Protein AF-A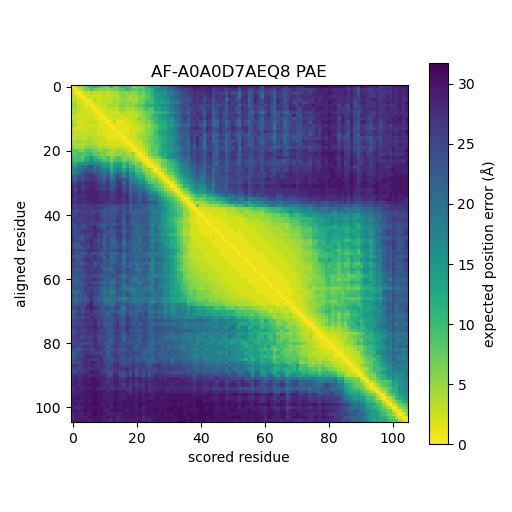0A0D7AEQ8-F1 (afdb_monomer)

Sequence (105 aa):
LNTVNAATGLSGFQIRFGRAPCVLPPTVLVLQPNEAVPAKQIVEDIISLENEAKDSLFTAKVSQAHYANVHRSADEPFAVGDKVLLSTLHRRREYKSKNDRRVAK

Mean predicted aligned error: 17.92 Å

Secondary structure (DSSP, 8-state):
--PBPTTT--BHHHHHHSS---SS---------S----HHHHHHHHHHHHHHHHHHHHHHHHHHHHHHHHTPPPPP-PPTT-------TTHHHHTT-TTS-----

Radius of gyration: 25.45 Å; Cα contacts (8 Å, |Δi|>4): 26; chains: 1; bounding box: 58×50×61 Å

pLDDT: mean 77.4, std 15.72, range [35.31, 95.56]

Solvent-accessible surface area (backbone atoms only — not comparable to full-atom values): 7080 Å² total; per-residue (Å²): 100,81,64,63,38,87,89,76,72,46,25,60,42,29,75,74,67,76,42,78,90,69,93,60,82,86,77,75,80,75,80,71,71,94,64,88,71,57,70,67,58,57,53,52,50,51,54,50,52,52,50,53,51,50,53,51,51,51,53,50,50,52,51,49,53,47,62,63,47,73,78,52,73,83,81,79,88,78,60,97,86,66,88,76,89,78,84,56,78,72,64,51,59,75,77,56,55,94,83,66,88,84,78,88,130

Organism: NCBI:txid1128425

Structure (mmCIF, N/CA/C/O backbone):
data_AF-A0A0D7AEQ8-F1
#
_entry.id   AF-A0A0D7AEQ8-F1
#
loop_
_atom_site.group_PDB
_atom_site.id
_atom_site.type_symbol
_atom_site.label_atom_id
_atom_site.label_alt_id
_atom_site.label_comp_id
_atom_site.label_asym_id
_atom_site.label_entity_id
_atom_site.label_seq_id
_atom_site.pdbx_PDB_ins_code
_atom_site.Cartn_x
_atom_site.Cartn_y
_atom_site.Cartn_z
_atom_site.occupancy
_atom_site.B_iso_or_equiv
_atom_site.auth_seq_id
_atom_site.auth_comp_id
_atom_site.auth_asym_id
_atom_site.auth_atom_id
_atom_site.pdbx_PDB_model_num
ATOM 1 N N . LEU A 1 1 ? -15.753 14.550 -9.580 1.00 61.50 1 LEU A N 1
ATOM 2 C CA . LEU A 1 1 ? -14.772 15.637 -9.829 1.00 61.50 1 LEU A CA 1
ATOM 3 C C . LEU A 1 1 ? -14.237 15.651 -11.272 1.00 61.50 1 LEU A C 1
ATOM 5 O O . LEU A 1 1 ? -13.261 16.342 -11.530 1.00 61.50 1 LEU A O 1
ATOM 9 N N . ASN A 1 2 ? -14.891 14.961 -12.219 1.00 60.06 2 ASN A N 1
ATOM 10 C CA . ASN A 1 2 ? -14.388 14.811 -13.595 1.00 60.06 2 ASN A CA 1
ATOM 11 C C . ASN A 1 2 ? -15.124 15.702 -14.610 1.00 60.06 2 ASN A C 1
ATOM 13 O O . ASN A 1 2 ? -14.842 15.647 -15.798 1.00 60.06 2 ASN A O 1
ATOM 17 N N . THR A 1 3 ? -16.076 16.514 -14.154 1.00 77.06 3 THR A N 1
ATOM 18 C CA . THR A 1 3 ? -16.794 17.478 -14.990 1.00 77.06 3 THR A CA 1
ATOM 19 C C . THR A 1 3 ? -15.939 18.730 -15.176 1.00 77.06 3 THR A C 1
ATOM 21 O O . THR A 1 3 ? -15.463 19.307 -14.193 1.00 77.06 3 THR A O 1
ATOM 24 N N . VAL A 1 4 ? -15.736 19.131 -16.430 1.00 81.75 4 VAL A N 1
ATOM 25 C CA . VAL A 1 4 ? -15.050 20.373 -16.813 1.00 81.75 4 VAL A CA 1
ATOM 26 C C . VAL A 1 4 ? -15.976 21.569 -16.624 1.00 81.75 4 VAL A C 1
ATOM 28 O O . VAL A 1 4 ? -17.152 21.516 -16.982 1.00 81.75 4 VAL A O 1
ATOM 31 N N . ASN A 1 5 ? -15.453 22.642 -16.036 1.00 83.38 5 ASN A N 1
ATOM 32 C CA . ASN A 1 5 ? -16.178 23.901 -15.918 1.00 83.38 5 ASN A CA 1
ATOM 33 C C . ASN A 1 5 ? -16.107 24.660 -17.253 1.00 83.38 5 ASN A C 1
ATOM 35 O O . ASN A 1 5 ? -15.021 24.854 -17.792 1.00 83.38 5 ASN A O 1
ATOM 39 N N . ALA A 1 6 ? -17.252 25.116 -17.765 1.00 82.94 6 ALA A N 1
ATOM 40 C CA . ALA A 1 6 ? -17.347 25.823 -19.041 1.00 82.94 6 ALA A CA 1
ATOM 41 C C . ALA A 1 6 ? -16.575 27.157 -19.076 1.00 82.94 6 ALA A C 1
ATOM 43 O O . ALA A 1 6 ? -16.094 27.547 -20.133 1.00 82.94 6 ALA A O 1
ATOM 44 N N . ALA A 1 7 ? -16.429 27.846 -17.940 1.00 81.31 7 ALA A N 1
ATOM 45 C CA . ALA A 1 7 ? -15.765 29.150 -17.884 1.00 81.31 7 ALA A CA 1
ATOM 46 C C . ALA A 1 7 ? -14.233 29.051 -17.819 1.00 81.31 7 ALA A C 1
ATOM 48 O O . ALA A 1 7 ? -13.536 29.936 -18.304 1.00 81.31 7 ALA A O 1
ATOM 49 N N . THR A 1 8 ? -13.701 27.992 -17.203 1.00 82.50 8 THR A N 1
ATOM 50 C CA . THR A 1 8 ? -12.252 27.829 -16.994 1.00 82.50 8 THR A CA 1
ATOM 51 C C . THR A 1 8 ? -11.638 26.731 -17.855 1.00 82.50 8 THR A C 1
ATOM 53 O O . THR A 1 8 ? -10.419 26.642 -17.936 1.00 82.50 8 THR A O 1
ATOM 56 N N . GLY A 1 9 ? -12.452 25.863 -18.462 1.00 84.94 9 GLY A N 1
ATOM 57 C CA . GLY A 1 9 ? -11.994 24.703 -19.232 1.00 84.94 9 GLY A CA 1
ATOM 58 C C . GLY A 1 9 ? -11.318 23.612 -18.392 1.00 84.94 9 GLY A C 1
ATOM 59 O O . GLY A 1 9 ? -10.870 22.609 -18.939 1.00 84.94 9 GLY A O 1
ATOM 60 N N . LEU A 1 10 ? -11.248 23.780 -17.067 1.00 82.06 10 LEU A N 1
ATOM 61 C CA . LEU A 1 10 ? -10.555 22.872 -16.155 1.00 82.06 10 LEU A CA 1
ATOM 62 C C . LEU A 1 10 ? -11.548 22.058 -15.325 1.00 82.06 10 LEU A C 1
ATOM 64 O O . LEU A 1 10 ? -12.609 22.542 -14.918 1.00 82.06 10 LEU A O 1
ATOM 68 N N . SER A 1 11 ? -11.190 20.807 -15.041 1.00 87.12 11 SER A N 1
ATOM 69 C CA . SER A 1 11 ? -11.926 19.976 -14.087 1.00 87.12 11 SER A CA 1
ATOM 70 C C . SER A 1 11 ? -11.544 20.326 -12.649 1.00 87.12 11 SER A C 1
ATOM 72 O O . SER A 1 11 ? -10.411 20.723 -12.361 1.00 87.12 11 SER A O 1
ATOM 74 N N . GLY A 1 12 ? -12.466 20.109 -11.707 1.00 85.00 12 GLY A N 1
ATOM 75 C CA . GLY A 1 12 ? -12.171 20.287 -10.279 1.00 85.00 12 GLY A CA 1
ATOM 76 C C . GLY A 1 12 ? -10.998 19.422 -9.795 1.00 85.00 12 GLY A C 1
ATOM 77 O O . GLY A 1 12 ? -10.294 19.801 -8.863 1.00 85.00 12 GLY A O 1
ATOM 78 N N . PHE A 1 13 ? -10.744 18.287 -10.452 1.00 84.31 13 PHE A N 1
ATOM 79 C CA . PHE A 1 13 ? -9.566 17.462 -10.198 1.00 84.31 13 PHE A CA 1
ATOM 80 C C . PHE A 1 13 ? -8.264 18.161 -10.624 1.00 84.31 13 PHE A C 1
ATOM 82 O O . PHE A 1 13 ? -7.322 18.219 -9.839 1.00 84.31 13 PHE A O 1
ATOM 89 N N . GLN A 1 14 ? -8.223 18.749 -11.824 1.00 87.44 14 GLN A N 1
ATOM 90 C CA . GLN A 1 14 ? -7.047 19.478 -12.319 1.00 87.44 14 GLN A CA 1
ATOM 91 C C . GLN A 1 14 ? -6.723 20.703 -11.466 1.00 87.44 14 GLN A C 1
ATOM 93 O O . GLN A 1 14 ? -5.561 20.933 -11.159 1.00 87.44 14 GLN A O 1
ATOM 98 N N . ILE A 1 15 ? -7.738 21.450 -11.026 1.00 85.81 15 ILE A N 1
ATOM 99 C CA . ILE A 1 15 ? -7.534 22.614 -10.149 1.00 85.81 15 ILE A CA 1
ATOM 100 C C . ILE A 1 15 ? -6.946 22.181 -8.800 1.00 85.81 15 ILE A C 1
ATOM 102 O O . ILE A 1 15 ? -6.084 22.857 -8.249 1.00 85.81 15 ILE A O 1
ATOM 106 N N . ARG A 1 16 ? -7.393 21.040 -8.266 1.00 82.44 16 ARG A N 1
ATOM 107 C CA . ARG A 1 16 ? -6.979 20.572 -6.940 1.00 82.44 16 ARG A CA 1
ATOM 108 C C . ARG A 1 16 ? -5.622 19.869 -6.929 1.00 82.44 16 ARG A C 1
ATOM 110 O O . ARG A 1 16 ? -4.921 19.941 -5.927 1.00 82.44 16 ARG A O 1
ATOM 117 N N . PHE A 1 17 ? -5.275 19.164 -8.003 1.00 83.88 17 PHE A N 1
ATOM 118 C CA . PHE A 1 17 ? -4.098 18.292 -8.045 1.00 83.88 17 PHE A CA 1
ATOM 119 C C . PHE A 1 17 ? -3.078 18.678 -9.123 1.00 83.88 17 PHE A C 1
ATOM 121 O O . PHE A 1 17 ? -2.068 17.993 -9.264 1.00 83.88 17 PHE A O 1
ATOM 128 N N . GLY A 1 18 ? -3.338 19.728 -9.908 1.00 85.19 18 GLY A N 1
ATOM 129 C CA . GLY A 1 18 ? -2.443 20.224 -10.960 1.00 85.19 18 GLY A CA 1
ATOM 130 C C . GLY A 1 18 ? -2.275 19.287 -12.163 1.00 85.19 18 GLY A C 1
ATOM 131 O O . GLY A 1 18 ? -1.484 19.571 -13.054 1.00 85.19 18 GLY A O 1
ATOM 132 N N . ARG A 1 19 ? -2.997 18.162 -12.206 1.00 80.94 19 ARG A N 1
ATOM 133 C CA . ARG A 1 19 ? -2.895 17.137 -13.255 1.00 80.94 19 ARG A CA 1
ATOM 134 C C . ARG A 1 19 ? -4.252 16.524 -13.566 1.00 80.94 19 ARG A C 1
ATOM 136 O O . ARG A 1 19 ? -5.151 16.563 -12.731 1.00 80.94 19 ARG A O 1
ATOM 143 N N . ALA A 1 20 ? -4.409 15.962 -14.761 1.00 79.12 20 ALA A N 1
ATOM 144 C CA . ALA A 1 20 ? -5.617 15.229 -15.134 1.00 79.12 20 ALA A CA 1
ATOM 145 C C . ALA A 1 20 ? -5.679 13.861 -14.419 1.00 79.12 20 ALA A C 1
ATOM 147 O O . ALA A 1 20 ? -4.632 13.283 -14.113 1.00 79.12 20 ALA A O 1
ATOM 148 N N . PRO A 1 21 ? -6.880 13.331 -14.131 1.00 74.50 21 PRO A N 1
ATOM 149 C CA . PRO A 1 21 ? -7.014 12.008 -13.536 1.00 74.50 21 PRO A CA 1
ATOM 150 C C . PRO A 1 21 ? -6.659 10.931 -14.572 1.00 74.50 21 PRO A C 1
ATOM 152 O O . PRO A 1 21 ? -7.422 10.687 -15.503 1.00 74.50 21 PRO A O 1
ATOM 155 N N . CYS A 1 22 ? -5.511 10.271 -14.409 1.00 68.56 22 CYS A N 1
ATOM 156 C CA . CYS A 1 22 ? -5.153 9.091 -15.197 1.00 68.56 22 CYS A CA 1
ATOM 157 C C . CYS A 1 22 ? -5.734 7.842 -14.524 1.00 68.56 22 CYS A C 1
ATOM 159 O O . CYS A 1 22 ? -5.294 7.461 -13.443 1.00 68.56 22 CYS A O 1
ATOM 161 N N . VAL A 1 23 ? -6.739 7.224 -15.151 1.00 65.44 23 VAL A N 1
ATOM 162 C CA . VAL A 1 23 ? -7.333 5.953 -14.687 1.00 65.44 23 VAL A CA 1
ATOM 163 C C . VAL A 1 23 ? -6.409 4.768 -14.990 1.00 65.44 23 VAL A C 1
ATOM 165 O O . VAL A 1 23 ? -6.423 3.774 -14.273 1.00 65.44 23 VAL A O 1
ATOM 168 N N . LEU A 1 24 ? -5.577 4.895 -16.023 1.00 62.56 24 LEU A N 1
ATOM 169 C CA . LEU A 1 24 ? -4.578 3.908 -16.408 1.00 62.56 24 LEU A CA 1
ATOM 170 C C . LEU A 1 24 ? -3.184 4.547 -16.321 1.00 62.56 24 LEU A C 1
ATOM 172 O O . LEU A 1 24 ? -3.038 5.712 -16.708 1.00 62.56 24 LEU A O 1
ATOM 176 N N . PRO A 1 25 ? -2.166 3.831 -15.812 1.00 64.25 25 PRO A N 1
ATOM 177 C CA . PRO A 1 25 ? -0.788 4.293 -15.912 1.00 64.25 25 PRO A CA 1
ATOM 178 C C . PRO A 1 25 ? -0.422 4.462 -17.398 1.00 64.25 25 PRO A C 1
ATOM 180 O O . PRO A 1 25 ? -0.873 3.659 -18.219 1.00 64.25 25 PRO A O 1
ATOM 183 N N . PRO A 1 26 ? 0.347 5.501 -17.775 1.00 60.34 26 PRO A N 1
ATOM 184 C CA . PRO A 1 26 ? 0.748 5.696 -19.161 1.00 60.34 26 PRO A CA 1
ATOM 185 C C . PRO A 1 26 ? 1.583 4.497 -19.615 1.00 60.34 26 PRO A C 1
ATOM 187 O O . PRO A 1 26 ? 2.736 4.343 -19.223 1.00 60.34 26 PRO A O 1
ATOM 190 N N . THR A 1 27 ? 0.999 3.641 -20.450 1.00 54.72 27 THR A N 1
ATOM 191 C CA . THR A 1 27 ? 1.749 2.662 -21.232 1.00 54.72 27 THR A CA 1
ATOM 192 C C . THR A 1 27 ? 2.531 3.440 -22.273 1.00 54.72 27 THR A C 1
ATOM 194 O O . THR A 1 27 ? 1.993 3.820 -23.314 1.00 54.72 27 THR A O 1
ATOM 197 N N . VAL A 1 28 ? 3.788 3.743 -21.964 1.00 61.59 28 VAL A N 1
ATOM 198 C CA . VAL A 1 28 ? 4.729 4.247 -22.960 1.00 61.59 28 VAL A CA 1
ATOM 199 C C . VAL A 1 28 ? 4.826 3.163 -24.030 1.00 61.59 28 VAL A C 1
ATOM 201 O O . VAL A 1 28 ? 5.266 2.050 -23.746 1.00 61.59 28 VAL A O 1
ATOM 204 N N . LEU A 1 29 ? 4.365 3.456 -25.248 1.00 57.69 29 LEU A N 1
ATOM 205 C CA . LEU A 1 29 ? 4.688 2.632 -26.406 1.00 57.69 29 LEU A CA 1
ATOM 206 C C . LEU A 1 29 ? 6.189 2.799 -26.631 1.00 57.69 29 LEU A C 1
ATOM 208 O O . LEU A 1 29 ? 6.629 3.758 -27.263 1.00 57.69 29 LEU A O 1
ATOM 212 N N . VAL A 1 30 ? 6.977 1.903 -26.041 1.00 59.22 30 VAL A N 1
ATOM 213 C CA . VAL A 1 30 ? 8.397 1.789 -26.348 1.00 59.22 30 VAL A CA 1
ATOM 214 C C . VAL A 1 30 ? 8.465 1.353 -27.807 1.00 59.22 30 VAL A C 1
ATOM 216 O O . VAL A 1 30 ? 8.246 0.186 -28.128 1.00 59.22 30 VAL A O 1
ATOM 219 N N . LEU A 1 31 ? 8.715 2.304 -28.707 1.00 58.03 31 LEU A N 1
ATOM 220 C CA . LEU A 1 31 ? 9.240 2.001 -30.031 1.00 58.03 31 LEU A CA 1
ATOM 221 C C . LEU A 1 31 ? 10.616 1.380 -29.790 1.00 58.03 31 LEU A C 1
ATOM 223 O O . LEU A 1 31 ? 11.596 2.096 -29.599 1.00 58.03 31 LEU A O 1
ATOM 227 N N . GLN A 1 32 ? 10.666 0.053 -29.680 1.00 60.34 32 GLN A N 1
ATOM 228 C CA . GLN A 1 32 ? 11.930 -0.647 -29.516 1.00 60.34 32 GLN A CA 1
ATOM 229 C C . GLN A 1 32 ? 12.766 -0.419 -30.783 1.00 60.34 32 GLN A C 1
ATOM 231 O O . GLN A 1 32 ? 12.273 -0.690 -31.883 1.00 60.34 32 GLN A O 1
ATOM 236 N N . PRO A 1 33 ? 14.013 0.071 -30.678 1.00 55.09 33 PRO A N 1
ATOM 237 C CA . PRO A 1 33 ? 14.965 -0.139 -31.754 1.00 55.09 33 PRO A CA 1
ATOM 238 C C . PRO A 1 33 ? 15.144 -1.656 -31.926 1.00 55.09 33 PRO A C 1
ATOM 240 O O . PRO A 1 33 ? 15.178 -2.391 -30.941 1.00 55.09 33 PRO A O 1
ATOM 243 N N . ASN A 1 34 ? 15.223 -2.124 -33.175 1.00 56.09 34 ASN A N 1
ATOM 244 C CA . ASN A 1 34 ? 15.481 -3.522 -33.548 1.00 56.09 34 ASN A CA 1
ATOM 245 C C . ASN A 1 34 ? 16.919 -3.949 -33.180 1.00 56.09 34 ASN A C 1
ATOM 247 O O . ASN A 1 34 ? 17.689 -4.388 -34.032 1.00 56.09 34 ASN A O 1
ATOM 251 N N . GLU A 1 35 ? 17.307 -3.809 -31.920 1.00 62.78 35 GLU A N 1
ATOM 252 C CA . GLU A 1 35 ? 18.503 -4.441 -31.385 1.00 62.78 35 GLU A CA 1
ATOM 253 C C . GLU A 1 35 ? 18.063 -5.752 -30.743 1.00 62.78 35 GLU A C 1
ATOM 255 O O . GLU A 1 35 ? 17.192 -5.779 -29.875 1.00 62.78 35 GLU A O 1
ATOM 260 N N . ALA A 1 36 ? 18.609 -6.867 -31.229 1.00 64.19 36 ALA A N 1
ATOM 261 C CA . ALA A 1 36 ? 18.331 -8.186 -30.684 1.00 64.19 36 ALA A CA 1
ATOM 262 C C . ALA A 1 36 ? 18.915 -8.274 -29.266 1.00 64.19 36 ALA A C 1
ATOM 264 O O . ALA A 1 36 ? 20.053 -8.703 -29.075 1.00 64.19 36 ALA A O 1
ATOM 265 N N . VAL A 1 37 ? 18.142 -7.833 -28.273 1.00 66.00 37 VAL A N 1
ATOM 266 C CA . VAL A 1 37 ? 18.508 -7.956 -26.864 1.00 66.00 37 VAL A CA 1
ATOM 267 C C . VAL A 1 37 ? 18.565 -9.451 -26.532 1.00 66.00 37 VAL A C 1
ATOM 269 O O . VAL A 1 37 ? 17.604 -10.179 -26.807 1.00 66.00 37 VAL A O 1
ATOM 272 N N . PRO A 1 38 ? 19.678 -9.959 -25.976 1.00 80.50 38 PRO A N 1
ATOM 273 C CA . PRO A 1 38 ? 19.777 -11.361 -25.605 1.00 80.50 38 PRO A CA 1
ATOM 274 C C . PRO A 1 38 ? 18.684 -11.699 -24.586 1.00 80.50 38 PRO A C 1
ATOM 276 O O . PRO A 1 38 ? 18.540 -11.025 -23.569 1.00 80.50 38 PRO A O 1
ATOM 279 N N . ALA A 1 39 ? 17.942 -12.783 -24.830 1.00 80.88 39 ALA A N 1
ATOM 280 C CA . ALA A 1 39 ? 16.784 -13.187 -24.023 1.00 80.88 39 ALA A CA 1
ATOM 281 C C . ALA A 1 39 ? 17.074 -13.271 -22.512 1.00 80.88 39 ALA A C 1
ATOM 283 O O . ALA A 1 39 ? 16.190 -13.049 -21.692 1.00 80.88 39 ALA A O 1
ATOM 284 N N . LYS A 1 40 ? 18.330 -13.547 -22.141 1.00 84.44 40 LYS A N 1
ATOM 285 C CA . LYS A 1 40 ? 18.797 -13.548 -20.754 1.00 84.44 40 LYS A CA 1
ATOM 286 C C . LYS A 1 40 ? 18.633 -12.183 -20.067 1.00 84.44 40 LYS A C 1
ATOM 288 O O . LYS A 1 40 ? 18.152 -12.153 -18.942 1.00 84.44 40 LYS A O 1
ATOM 293 N N . GLN A 1 41 ? 18.980 -11.086 -20.741 1.00 84.25 41 GLN A N 1
ATOM 294 C CA . GLN A 1 41 ? 18.857 -9.733 -20.184 1.00 84.25 41 GLN A CA 1
ATOM 295 C C . GLN A 1 41 ? 17.389 -9.365 -19.960 1.00 84.25 41 GLN A C 1
ATOM 297 O O . GLN A 1 41 ? 17.039 -8.869 -18.901 1.00 84.25 41 GLN A O 1
ATOM 302 N N . ILE A 1 42 ? 16.507 -9.734 -20.893 1.00 85.06 42 ILE A N 1
ATOM 303 C CA . ILE A 1 42 ? 15.061 -9.509 -20.750 1.00 85.06 42 ILE A CA 1
ATOM 304 C C . ILE A 1 42 ? 14.509 -10.236 -19.514 1.00 85.06 42 ILE A C 1
ATOM 306 O O . ILE A 1 42 ? 13.701 -9.682 -18.775 1.00 85.06 42 ILE A O 1
ATOM 310 N N . VAL A 1 43 ? 14.935 -11.480 -19.275 1.00 89.62 43 VAL A N 1
ATOM 311 C CA . VAL A 1 43 ? 14.501 -12.246 -18.095 1.00 89.62 43 VAL A CA 1
ATOM 312 C C . VAL A 1 43 ? 15.031 -11.622 -16.802 1.00 89.62 43 VAL A C 1
ATOM 314 O O . VAL A 1 43 ? 14.282 -11.519 -15.833 1.00 89.62 43 VAL A O 1
ATOM 317 N N . GLU A 1 44 ? 16.290 -11.183 -16.785 1.00 92.25 44 GLU A N 1
ATOM 318 C CA . GLU A 1 44 ? 16.885 -10.485 -15.638 1.00 92.25 44 GLU A CA 1
ATOM 319 C C . GLU A 1 44 ? 16.152 -9.166 -15.338 1.00 92.25 44 GLU A C 1
ATOM 321 O O . GLU A 1 44 ? 15.815 -8.906 -14.181 1.00 92.25 44 GLU A O 1
ATOM 326 N N . ASP A 1 45 ? 15.805 -8.397 -16.371 1.00 91.69 45 ASP A N 1
ATOM 327 C CA . ASP A 1 45 ? 15.043 -7.152 -16.249 1.00 91.69 45 ASP A CA 1
ATOM 328 C C . ASP A 1 45 ? 13.632 -7.397 -15.706 1.00 91.69 45 ASP A C 1
ATOM 330 O O . ASP A 1 45 ? 13.178 -6.681 -14.816 1.00 91.69 45 ASP A O 1
ATOM 334 N N . ILE A 1 46 ? 12.941 -8.438 -16.186 1.00 91.62 46 ILE A N 1
ATOM 335 C CA . ILE A 1 46 ? 11.610 -8.808 -15.682 1.00 91.62 46 ILE A CA 1
ATOM 336 C C . ILE A 1 46 ? 11.675 -9.155 -14.193 1.00 91.62 46 ILE A C 1
ATOM 338 O O . ILE A 1 46 ? 10.843 -8.682 -13.421 1.00 91.62 46 ILE A O 1
ATOM 342 N N . ILE A 1 47 ? 12.662 -9.954 -13.781 1.00 93.38 47 ILE A N 1
ATOM 343 C CA . ILE A 1 47 ? 12.836 -10.335 -12.372 1.00 93.38 47 ILE A CA 1
ATOM 344 C C . ILE A 1 47 ? 13.145 -9.097 -11.520 1.00 93.38 47 ILE A C 1
ATOM 346 O O . ILE A 1 47 ? 12.591 -8.943 -10.431 1.00 93.38 47 ILE A O 1
ATOM 350 N N . SER A 1 48 ? 14.001 -8.202 -12.019 1.00 92.31 48 SER A N 1
ATOM 351 C CA . SER A 1 48 ? 14.331 -6.940 -11.352 1.00 92.31 48 SER A CA 1
ATOM 352 C C . SER A 1 48 ? 13.087 -6.065 -11.150 1.00 92.31 48 SER A C 1
ATOM 354 O O . SER A 1 48 ? 12.786 -5.664 -10.024 1.00 92.31 48 SER A O 1
ATOM 356 N N . LEU A 1 49 ? 12.300 -5.864 -12.212 1.00 91.38 49 LEU A N 1
ATOM 357 C CA . LEU A 1 49 ? 11.052 -5.097 -12.178 1.00 91.38 49 LEU A CA 1
ATOM 358 C C . LEU A 1 49 ? 10.005 -5.727 -11.254 1.00 91.38 49 LEU A C 1
ATOM 360 O O . LEU A 1 49 ? 9.286 -5.016 -10.552 1.00 91.38 49 LEU A O 1
ATOM 364 N N . GLU A 1 50 ? 9.906 -7.058 -11.225 1.00 92.88 50 GLU A N 1
ATOM 365 C CA . GLU A 1 50 ? 8.993 -7.758 -10.321 1.00 92.88 50 GLU A CA 1
ATOM 366 C C . GLU A 1 50 ? 9.369 -7.518 -8.852 1.00 92.88 50 GLU A C 1
ATOM 368 O O . GLU A 1 50 ? 8.492 -7.281 -8.016 1.00 92.88 50 GLU A O 1
ATOM 373 N N . ASN A 1 51 ? 10.664 -7.547 -8.533 1.00 91.81 51 ASN A N 1
ATOM 374 C CA . ASN A 1 51 ? 11.151 -7.279 -7.181 1.00 91.81 51 ASN A CA 1
ATOM 375 C C . ASN A 1 51 ? 10.901 -5.820 -6.774 1.00 91.81 51 ASN A C 1
ATOM 377 O O . ASN A 1 51 ? 10.339 -5.576 -5.707 1.00 91.81 51 ASN A O 1
ATOM 381 N N . GLU A 1 52 ? 11.194 -4.860 -7.653 1.00 92.06 52 GLU A N 1
ATOM 382 C CA . GLU A 1 52 ? 10.915 -3.440 -7.403 1.00 92.06 52 GLU A CA 1
ATOM 383 C C . GLU A 1 52 ? 9.412 -3.175 -7.193 1.00 92.06 52 GLU A C 1
ATOM 385 O O . GLU A 1 52 ? 9.008 -2.424 -6.294 1.00 92.06 52 GLU A O 1
ATOM 390 N N . ALA A 1 53 ? 8.555 -3.838 -7.976 1.00 91.25 53 ALA A N 1
ATOM 391 C CA . ALA A 1 53 ? 7.108 -3.749 -7.820 1.00 91.25 53 ALA A CA 1
ATOM 392 C C . ALA A 1 53 ? 6.638 -4.316 -6.469 1.00 91.25 53 ALA A C 1
ATOM 394 O O . ALA A 1 53 ? 5.769 -3.721 -5.820 1.00 91.25 53 ALA A O 1
ATOM 395 N N . LYS A 1 54 ? 7.215 -5.439 -6.017 1.00 91.69 54 LYS A N 1
ATOM 396 C CA . LYS A 1 54 ? 6.921 -6.033 -4.701 1.00 91.69 54 LYS A CA 1
ATOM 397 C C . LYS A 1 54 ? 7.317 -5.097 -3.561 1.00 91.69 54 LYS A C 1
ATOM 399 O O . LYS A 1 54 ? 6.500 -4.879 -2.663 1.00 91.69 54 LYS A O 1
ATOM 404 N N . ASP A 1 55 ? 8.501 -4.497 -3.627 1.00 95.56 55 ASP A N 1
ATOM 4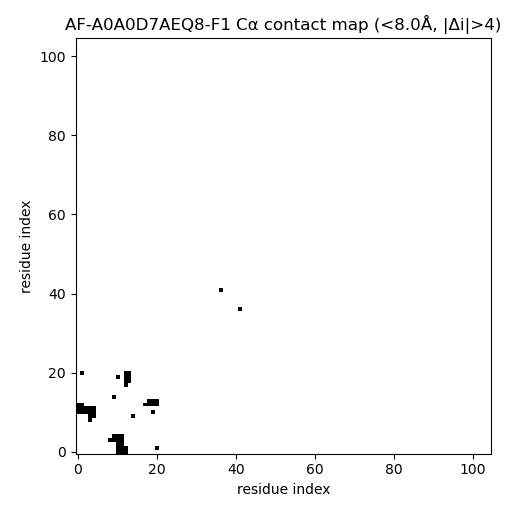05 C CA . ASP A 1 55 ? 9.002 -3.573 -2.603 1.00 95.56 55 ASP A CA 1
ATOM 406 C C . ASP A 1 55 ? 8.169 -2.287 -2.536 1.00 95.56 55 ASP A C 1
ATOM 408 O O . ASP A 1 55 ? 7.776 -1.821 -1.457 1.00 95.56 55 ASP A O 1
ATOM 412 N N . SER A 1 56 ? 7.803 -1.750 -3.701 1.00 92.50 56 SER A N 1
ATOM 413 C CA . SER A 1 56 ? 6.914 -0.592 -3.810 1.00 92.50 56 SER A CA 1
ATOM 414 C C . SER A 1 56 ? 5.534 -0.884 -3.216 1.00 92.50 56 SER A C 1
ATOM 416 O O . SER A 1 56 ? 4.985 -0.079 -2.458 1.00 92.50 56 SER A O 1
ATOM 418 N N . LEU A 1 57 ? 4.976 -2.064 -3.502 1.00 94.19 57 LEU A N 1
ATOM 419 C CA . LEU A 1 57 ? 3.690 -2.499 -2.961 1.00 94.19 57 LEU A CA 1
ATOM 420 C C . LEU A 1 57 ? 3.750 -2.717 -1.445 1.00 94.19 57 LEU A C 1
ATOM 422 O O . LEU A 1 57 ? 2.800 -2.371 -0.737 1.00 94.19 57 LEU A O 1
ATOM 426 N N . PHE A 1 58 ? 4.855 -3.256 -0.931 1.00 94.94 58 PHE A N 1
ATOM 427 C CA . PHE A 1 58 ? 5.069 -3.398 0.506 1.00 94.94 58 PHE A CA 1
ATOM 428 C C . PHE A 1 58 ? 5.098 -2.031 1.198 1.00 94.94 58 PHE A C 1
ATOM 430 O O . PHE A 1 58 ? 4.349 -1.797 2.150 1.00 94.94 58 PHE A O 1
ATOM 437 N N . THR A 1 59 ? 5.863 -1.087 0.652 1.00 91.44 59 THR A N 1
ATOM 438 C CA . THR A 1 59 ? 5.947 0.294 1.153 1.00 91.44 59 THR A CA 1
ATOM 439 C C . THR A 1 59 ? 4.581 0.988 1.130 1.00 91.44 59 THR A C 1
ATOM 441 O O . THR A 1 59 ? 4.173 1.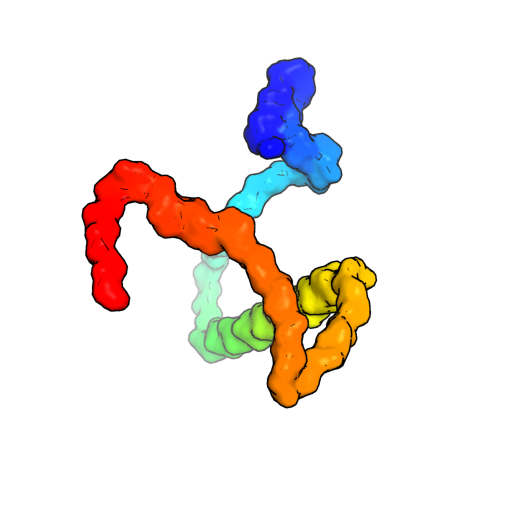640 2.099 1.00 91.44 59 THR A O 1
ATOM 444 N N . ALA A 1 60 ? 3.814 0.797 0.054 1.00 94.06 60 ALA A N 1
ATOM 445 C CA . ALA A 1 60 ? 2.455 1.312 -0.059 1.00 94.06 60 ALA A CA 1
ATOM 446 C C . ALA A 1 60 ? 1.526 0.728 1.020 1.00 94.06 60 ALA A C 1
ATOM 448 O O . ALA A 1 60 ? 0.779 1.474 1.648 1.00 94.06 60 ALA A O 1
ATOM 449 N N . LYS A 1 61 ? 1.598 -0.577 1.304 1.00 92.62 61 LYS A N 1
ATOM 450 C CA . LYS A 1 61 ? 0.808 -1.198 2.383 1.00 92.62 61 LYS A CA 1
ATOM 451 C C . LYS A 1 61 ? 1.173 -0.650 3.758 1.00 92.62 61 LYS A C 1
ATOM 453 O O . LYS A 1 61 ? 0.274 -0.363 4.545 1.00 92.62 61 LYS A O 1
ATOM 458 N N . VAL A 1 62 ? 2.465 -0.479 4.039 1.00 95.25 62 VAL A N 1
ATOM 459 C CA . VAL A 1 62 ? 2.938 0.079 5.317 1.00 95.25 62 VAL A CA 1
ATOM 460 C C . VAL A 1 62 ? 2.430 1.507 5.498 1.00 95.25 62 VAL A C 1
ATOM 462 O O . VAL A 1 62 ? 1.852 1.825 6.534 1.00 95.25 62 VAL A O 1
ATOM 465 N N . SER A 1 63 ? 2.576 2.355 4.477 1.00 93.12 63 SER A N 1
ATOM 466 C CA . SER A 1 63 ? 2.078 3.734 4.532 1.00 93.12 63 SER A CA 1
ATOM 467 C C . SER A 1 63 ? 0.553 3.797 4.664 1.00 93.12 63 SER A C 1
ATOM 469 O O . SER A 1 63 ? 0.048 4.542 5.502 1.00 93.12 63 SER A O 1
ATOM 471 N N . GLN A 1 64 ? -0.191 2.981 3.911 1.00 93.12 64 GLN A N 1
ATOM 472 C CA . GLN A 1 64 ? -1.648 2.886 4.038 1.00 93.12 64 GLN A CA 1
ATOM 473 C C . GLN A 1 64 ? -2.065 2.467 5.449 1.00 93.12 64 GLN A C 1
ATOM 475 O O . GLN A 1 64 ? -2.928 3.115 6.035 1.00 93.12 64 GLN A O 1
ATOM 480 N N . ALA A 1 65 ? -1.435 1.431 6.010 1.00 92.12 65 ALA A N 1
ATOM 481 C CA . ALA A 1 65 ? -1.707 0.975 7.369 1.00 92.12 65 ALA A CA 1
ATOM 482 C C . ALA A 1 65 ? -1.390 2.065 8.398 1.00 92.12 65 ALA A C 1
ATOM 484 O O . ALA A 1 65 ? -2.201 2.320 9.285 1.00 92.12 65 ALA A O 1
ATOM 485 N N . HIS A 1 66 ? -0.253 2.751 8.250 1.00 92.38 66 HIS A N 1
ATOM 486 C CA . HIS A 1 66 ? 0.114 3.874 9.103 1.00 92.38 66 HIS A CA 1
ATOM 487 C C . HIS A 1 66 ? -0.971 4.954 9.067 1.00 92.38 66 HIS A C 1
ATOM 489 O O . HIS A 1 66 ? -1.593 5.221 10.089 1.00 92.38 66 HIS A O 1
ATOM 495 N N . TYR A 1 67 ? -1.277 5.524 7.898 1.00 91.06 67 TYR A N 1
ATOM 496 C CA . TYR A 1 67 ? -2.245 6.623 7.791 1.00 91.06 67 TYR A CA 1
ATOM 497 C C . TYR A 1 67 ? -3.680 6.225 8.153 1.00 91.06 67 TYR A C 1
ATOM 499 O O . TYR A 1 67 ? -4.402 7.046 8.722 1.00 91.06 67 TYR A O 1
ATOM 507 N N . ALA A 1 68 ? -4.087 4.982 7.880 1.00 89.31 68 ALA A N 1
ATOM 508 C CA . ALA A 1 68 ? -5.370 4.452 8.337 1.00 89.31 68 ALA A CA 1
ATOM 509 C C . ALA A 1 68 ? -5.439 4.389 9.871 1.00 89.31 68 ALA A C 1
ATOM 511 O O . ALA A 1 68 ? -6.474 4.702 10.456 1.00 89.31 68 ALA A O 1
ATOM 512 N N . ASN A 1 69 ? -4.326 4.039 10.520 1.00 89.25 69 ASN A N 1
ATOM 513 C CA . ASN A 1 69 ? -4.246 3.917 11.971 1.00 89.25 69 ASN A CA 1
ATOM 514 C C . ASN A 1 69 ? -3.966 5.243 12.695 1.00 89.25 69 ASN A C 1
ATOM 516 O O . ASN A 1 69 ? -4.300 5.338 13.870 1.00 89.25 69 ASN A O 1
ATOM 520 N N . VAL A 1 70 ? -3.428 6.278 12.031 1.00 89.81 70 VAL A N 1
ATOM 521 C CA . VAL A 1 70 ? -3.130 7.591 12.657 1.00 89.81 70 VAL A CA 1
ATOM 522 C C . VAL A 1 70 ? -4.348 8.185 13.373 1.00 89.81 70 VAL A C 1
ATOM 524 O O . VAL A 1 70 ? -4.202 8.801 14.422 1.00 89.81 70 VAL A O 1
ATOM 527 N N . HIS A 1 71 ? -5.549 8.001 12.819 1.00 84.88 71 HIS A N 1
ATOM 528 C CA . HIS A 1 71 ? -6.794 8.549 13.375 1.00 84.88 71 HIS A CA 1
ATOM 529 C C . HIS A 1 71 ? -7.657 7.481 14.059 1.00 84.88 71 HIS A C 1
ATOM 531 O O . HIS A 1 71 ? -8.803 7.752 14.422 1.00 84.88 71 HIS A O 1
ATOM 537 N N . ARG A 1 72 ? -7.144 6.254 14.196 1.00 84.44 72 ARG A N 1
ATOM 538 C CA . ARG A 1 72 ? -7.871 5.155 14.826 1.00 84.44 72 ARG A CA 1
ATOM 539 C C . ARG A 1 72 ? -7.830 5.349 16.341 1.00 84.44 72 ARG A C 1
ATOM 541 O O . ARG A 1 72 ? -6.765 5.546 16.918 1.00 84.44 72 ARG A O 1
ATOM 548 N N . SER A 1 73 ? -8.995 5.311 16.981 1.00 84.88 73 SER A N 1
ATOM 549 C CA . SER A 1 73 ? -9.092 5.293 18.444 1.00 84.88 73 SER A CA 1
ATOM 550 C C . SER A 1 73 ? -8.426 4.034 19.005 1.00 84.88 73 SER A C 1
ATOM 552 O O . SER A 1 73 ? -8.316 3.030 18.300 1.00 84.88 73 SER A O 1
ATOM 554 N N . ALA A 1 74 ? -7.983 4.084 20.263 1.00 84.38 74 ALA A N 1
ATOM 555 C CA . ALA A 1 74 ? -7.463 2.900 20.937 1.00 84.38 74 ALA A CA 1
ATOM 556 C C . ALA A 1 74 ? -8.491 1.759 20.877 1.00 84.38 74 ALA A C 1
ATOM 558 O O . ALA A 1 74 ? -9.693 1.993 21.021 1.00 84.38 74 ALA A O 1
ATOM 559 N N . ASP A 1 75 ? -8.008 0.541 20.634 1.00 82.44 75 ASP A N 1
ATOM 560 C CA . ASP A 1 75 ? -8.864 -0.637 20.676 1.00 82.44 75 ASP A CA 1
ATOM 561 C C . ASP A 1 75 ? -9.247 -0.924 22.125 1.00 82.44 75 ASP A C 1
ATOM 563 O O . ASP A 1 75 ? -8.380 -1.074 22.986 1.00 82.44 75 ASP A O 1
ATOM 567 N N . GLU A 1 76 ? -10.549 -1.012 22.382 1.00 85.06 76 GLU A N 1
ATOM 568 C CA . GLU A 1 76 ? -11.059 -1.450 23.675 1.00 85.06 76 GLU A CA 1
ATOM 569 C C . GLU A 1 76 ? -10.785 -2.960 23.819 1.00 85.06 76 GLU A C 1
ATOM 571 O O . GLU A 1 76 ? -11.165 -3.738 22.932 1.00 85.06 76 GLU A O 1
ATOM 576 N N . PRO A 1 77 ? -10.109 -3.413 24.887 1.00 87.81 77 PRO A N 1
ATOM 577 C CA . PRO A 1 77 ? -9.860 -4.831 25.087 1.00 87.81 77 PRO A CA 1
ATOM 578 C C . PRO A 1 77 ? -11.166 -5.534 25.479 1.00 87.81 77 PRO A C 1
ATOM 580 O O . PRO A 1 77 ? -11.695 -5.315 26.564 1.00 87.81 77 PRO A O 1
ATOM 583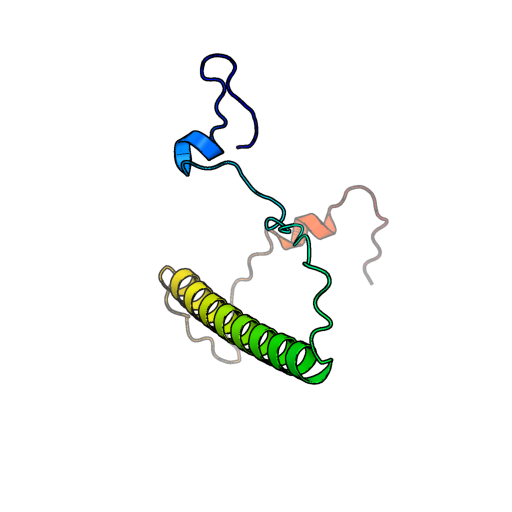 N N . PHE A 1 78 ? -11.675 -6.404 24.606 1.00 89.75 78 PHE A N 1
ATOM 584 C CA . PHE A 1 78 ? -12.834 -7.251 24.899 1.00 89.75 78 PHE A CA 1
ATOM 585 C C . PHE A 1 78 ? -12.385 -8.623 25.405 1.00 89.75 78 PHE A C 1
ATOM 587 O O . PHE A 1 78 ? -11.560 -9.289 24.772 1.00 89.75 78 PHE A O 1
ATOM 594 N N . ALA A 1 79 ? -12.955 -9.070 26.519 1.00 92.88 79 ALA A N 1
ATOM 595 C CA . ALA A 1 79 ? -12.761 -10.409 27.050 1.00 92.88 79 ALA A CA 1
ATOM 596 C C . ALA A 1 79 ? -13.823 -11.385 26.520 1.00 92.88 79 ALA A C 1
ATOM 598 O O . ALA A 1 79 ? -14.929 -11.017 26.108 1.00 92.88 79 ALA A O 1
ATOM 599 N N . VAL A 1 80 ? -13.496 -12.679 26.548 1.00 92.50 80 VAL A N 1
ATOM 600 C CA . VAL A 1 80 ? -14.461 -13.731 26.210 1.00 92.50 80 VAL A CA 1
ATOM 601 C C . VAL A 1 80 ? -15.593 -13.710 27.240 1.00 92.50 80 VAL A C 1
ATOM 603 O O . VAL A 1 80 ? -15.363 -13.943 28.422 1.00 92.50 80 VAL A O 1
ATOM 606 N N . GLY A 1 81 ? -16.817 -13.451 26.773 1.00 92.94 81 GLY A N 1
ATOM 607 C CA . GLY A 1 81 ? -18.013 -13.324 27.614 1.00 92.94 81 GLY A CA 1
ATOM 608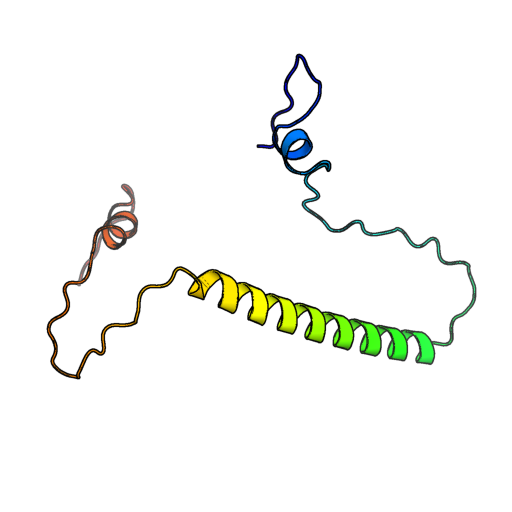 C C . GLY A 1 81 ? -18.574 -11.902 27.701 1.00 92.94 81 GLY A C 1
ATOM 609 O O . GLY A 1 81 ? -19.712 -11.736 28.149 1.00 92.94 81 GLY A O 1
ATOM 610 N N . ASP A 1 82 ? -17.840 -10.896 27.217 1.00 93.00 82 ASP A N 1
ATOM 6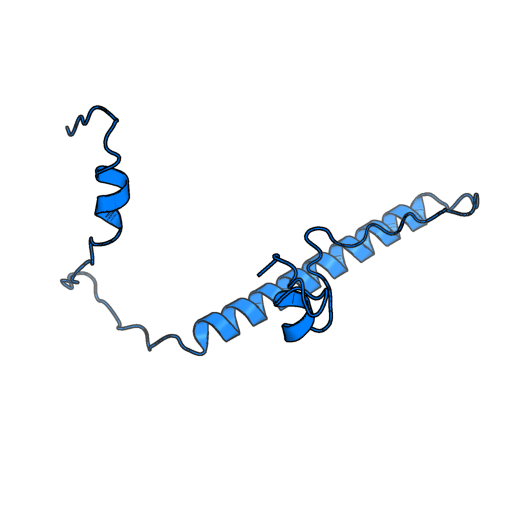11 C CA . ASP A 1 82 ? -18.310 -9.513 27.214 1.00 93.00 82 ASP A CA 1
ATOM 612 C C . ASP A 1 82 ? -19.495 -9.307 26.265 1.00 93.00 82 ASP A C 1
ATOM 614 O O . ASP A 1 82 ? -19.550 -9.814 25.139 1.00 93.00 82 ASP A O 1
ATOM 618 N N . LYS A 1 83 ? -20.468 -8.517 26.724 1.00 89.31 83 LYS A N 1
ATOM 619 C CA . LYS A 1 83 ? -21.631 -8.131 25.921 1.00 89.31 83 LYS A CA 1
ATOM 620 C C . LYS A 1 83 ? -21.324 -6.831 25.191 1.00 89.31 83 LYS A C 1
ATOM 622 O O . LYS A 1 83 ? -21.334 -5.763 25.793 1.00 89.31 83 LYS A O 1
ATOM 627 N N . VAL A 1 84 ? -21.116 -6.921 23.881 1.00 86.75 84 VAL A N 1
ATOM 628 C CA . VAL A 1 84 ? -20.888 -5.761 23.009 1.00 86.75 84 VAL A CA 1
ATOM 629 C C . VAL A 1 84 ? -22.130 -5.423 22.190 1.00 86.75 84 VAL A C 1
ATOM 631 O O . VAL A 1 84 ? -22.843 -6.305 21.704 1.00 86.75 84 VAL A O 1
ATOM 634 N N . LEU A 1 85 ? -22.403 -4.128 22.022 1.00 86.56 85 LEU A N 1
ATOM 635 C CA . LEU A 1 85 ? -23.531 -3.663 21.222 1.00 86.56 85 LEU A CA 1
ATOM 636 C C . LEU A 1 85 ? -23.126 -3.599 19.742 1.00 86.56 85 LEU A C 1
ATOM 638 O O . LEU A 1 85 ? -22.354 -2.737 19.330 1.00 86.56 85 LEU A O 1
ATOM 642 N N . LEU A 1 86 ? -23.660 -4.506 18.923 1.00 82.94 86 LEU A N 1
ATOM 643 C CA . LEU A 1 86 ? -23.387 -4.521 17.486 1.00 82.94 86 LEU A CA 1
ATOM 644 C C . LEU A 1 86 ? -24.327 -3.561 16.744 1.00 82.94 86 LEU A C 1
ATOM 646 O O . LEU A 1 86 ? -25.545 -3.763 16.710 1.00 82.94 86 LEU A O 1
ATOM 650 N N . SER A 1 87 ? -23.771 -2.553 16.068 1.00 81.88 87 SER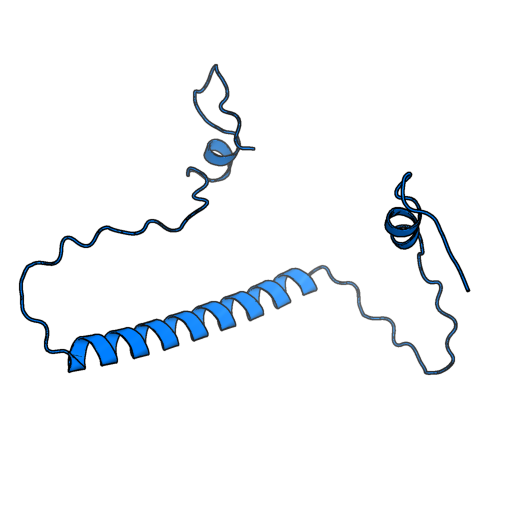 A N 1
ATOM 651 C CA . SER A 1 87 ? -24.556 -1.725 15.147 1.00 81.88 87 SER A CA 1
ATOM 652 C C . SER A 1 87 ? -25.027 -2.559 13.951 1.00 81.88 87 SER A C 1
ATOM 654 O O . SER A 1 87 ? -24.234 -3.085 13.173 1.00 81.88 87 SER A O 1
ATOM 656 N N . THR A 1 88 ? -26.345 -2.669 13.771 1.00 80.25 88 THR A N 1
ATOM 657 C CA . THR A 1 88 ? -26.963 -3.383 12.634 1.00 80.25 88 THR A CA 1
ATOM 658 C C . THR A 1 88 ? -27.390 -2.449 11.500 1.00 80.25 88 THR A C 1
ATOM 660 O O . THR A 1 88 ? -28.045 -2.884 10.547 1.00 80.25 88 THR A O 1
ATOM 663 N N . LEU A 1 89 ? -27.009 -1.169 11.576 1.00 75.38 89 LEU A N 1
ATOM 664 C CA . LEU A 1 89 ? -27.465 -0.112 10.672 1.00 75.38 89 LEU A CA 1
ATOM 665 C C . LEU A 1 89 ? -27.165 -0.434 9.199 1.00 75.38 89 LEU A C 1
ATOM 667 O O . LEU A 1 89 ? -28.033 -0.260 8.342 1.00 75.38 89 LEU A O 1
ATOM 671 N N . HIS A 1 90 ? -25.989 -0.995 8.909 1.00 67.69 90 HIS A N 1
ATOM 672 C CA . HIS A 1 90 ? -25.597 -1.381 7.549 1.00 67.69 90 HIS A CA 1
ATOM 673 C C . HIS A 1 90 ? -25.989 -2.818 7.164 1.00 67.69 90 HIS A C 1
ATOM 675 O O . HIS A 1 90 ? -26.177 -3.082 5.980 1.00 67.69 90 HIS A O 1
ATOM 681 N N . ARG A 1 91 ? -26.256 -3.717 8.127 1.00 63.66 91 ARG A N 1
ATOM 682 C CA . ARG A 1 91 ? -26.753 -5.084 7.838 1.00 63.66 91 ARG A CA 1
ATOM 683 C C . ARG A 1 91 ? -28.141 -5.085 7.190 1.00 63.66 91 ARG A C 1
ATOM 685 O O . ARG A 1 91 ? -28.473 -5.982 6.423 1.00 63.66 91 ARG A O 1
ATOM 692 N N . ARG A 1 92 ? -28.984 -4.086 7.483 1.00 55.28 92 ARG A N 1
ATOM 693 C CA . ARG A 1 92 ? -30.370 -4.041 6.978 1.00 55.28 92 ARG A CA 1
ATOM 694 C C . ARG A 1 92 ? -30.504 -3.616 5.512 1.00 55.28 92 ARG A C 1
ATOM 696 O O . ARG A 1 92 ? -31.569 -3.862 4.949 1.00 55.28 92 ARG A O 1
ATOM 703 N N . ARG A 1 93 ? -29.487 -2.996 4.891 1.00 53.38 93 ARG A N 1
ATOM 704 C CA . ARG A 1 93 ? -29.559 -2.616 3.464 1.00 53.38 93 ARG A CA 1
ATOM 705 C C . ARG A 1 93 ? -29.415 -3.818 2.530 1.00 53.38 93 ARG A C 1
ATOM 707 O O . ARG A 1 93 ? -30.124 -3.855 1.533 1.00 53.38 93 ARG A O 1
ATOM 714 N N . GLU A 1 94 ? -28.625 -4.827 2.894 1.00 51.72 94 GLU A N 1
ATOM 715 C CA . GLU A 1 94 ? -28.562 -6.090 2.139 1.00 51.72 94 GLU A CA 1
ATOM 716 C C . GLU A 1 94 ? -29.859 -6.901 2.271 1.00 51.72 94 GLU A C 1
ATOM 718 O O . GLU A 1 94 ? -30.356 -7.452 1.296 1.00 51.72 94 GLU A O 1
ATOM 723 N N . TYR A 1 95 ? -30.491 -6.888 3.451 1.00 50.59 95 TYR A N 1
ATOM 724 C CA . TYR A 1 95 ? -31.719 -7.656 3.714 1.00 50.59 95 TYR A CA 1
ATOM 725 C C . TYR A 1 95 ? -33.021 -6.998 3.199 1.00 50.59 95 TYR A C 1
ATOM 727 O O . TYR A 1 95 ? -34.115 -7.570 3.298 1.00 50.59 95 TYR A O 1
ATOM 735 N N . LYS A 1 96 ? -32.948 -5.751 2.718 1.00 49.88 96 LYS A N 1
ATOM 736 C CA . LYS A 1 96 ? -34.088 -4.970 2.201 1.00 49.88 96 LYS A CA 1
ATOM 737 C C . LYS A 1 96 ? -33.859 -4.487 0.762 1.00 49.88 96 LYS A C 1
ATOM 739 O O . LYS A 1 96 ? -34.393 -3.442 0.387 1.00 49.88 96 LYS A O 1
ATOM 744 N N . SER A 1 97 ? -33.124 -5.230 -0.070 1.00 51.75 97 SER A N 1
ATOM 745 C CA . SER A 1 97 ? -33.342 -5.093 -1.513 1.00 51.75 97 SER A CA 1
ATOM 746 C C . SER A 1 97 ? -34.792 -5.516 -1.793 1.00 51.75 97 SER A C 1
ATOM 748 O O . SER A 1 97 ? -35.291 -6.524 -1.294 1.00 51.75 97 SER A O 1
ATOM 750 N N . LYS A 1 98 ? -35.539 -4.653 -2.478 1.00 55.31 98 LYS A N 1
ATOM 751 C CA . LYS A 1 98 ? -37.011 -4.673 -2.519 1.00 55.31 98 LYS A CA 1
ATOM 752 C C . LYS A 1 98 ? -37.596 -5.853 -3.320 1.00 55.31 98 LYS A C 1
ATOM 754 O O . LYS A 1 98 ? -38.812 -5.929 -3.433 1.00 55.31 98 LYS A O 1
ATOM 759 N N . ASN A 1 99 ? -36.756 -6.738 -3.868 1.00 51.88 99 ASN A N 1
ATOM 760 C CA . ASN A 1 99 ? -37.123 -7.598 -4.991 1.00 51.88 99 ASN A CA 1
ATOM 761 C C . ASN A 1 99 ? -36.661 -9.057 -4.944 1.00 51.88 99 ASN A C 1
ATOM 763 O O . ASN A 1 99 ? -36.855 -9.730 -5.951 1.00 51.88 99 ASN A O 1
ATOM 767 N N . ASP A 1 100 ? -36.123 -9.582 -3.838 1.00 50.03 100 ASP A N 1
ATOM 768 C CA . ASP A 1 100 ? -35.848 -11.023 -3.795 1.00 50.03 100 ASP A CA 1
ATOM 769 C C . ASP A 1 100 ? -36.537 -11.736 -2.635 1.00 50.03 100 ASP A C 1
ATOM 771 O O . ASP A 1 100 ? -36.583 -11.269 -1.492 1.00 50.03 100 ASP A O 1
ATOM 775 N N . ARG A 1 101 ? -37.176 -12.845 -2.997 1.00 48.69 101 ARG A N 1
ATOM 776 C CA . ARG A 1 101 ? -38.113 -13.620 -2.191 1.00 48.69 101 ARG A CA 1
ATOM 777 C C . ARG A 1 101 ? -37.385 -14.164 -0.969 1.00 48.69 101 ARG A C 1
ATOM 779 O O . ARG A 1 101 ? -36.662 -15.151 -1.038 1.00 48.69 101 ARG A O 1
ATOM 786 N N . ARG A 1 102 ? -37.603 -13.508 0.168 1.00 53.69 102 ARG A N 1
ATOM 787 C CA . ARG A 1 102 ? -37.105 -13.941 1.474 1.00 53.69 102 ARG A CA 1
ATOM 788 C C . ARG A 1 102 ? -37.538 -15.376 1.766 1.00 53.69 102 ARG A C 1
ATOM 790 O O . ARG A 1 102 ? -38.733 -15.648 1.833 1.00 53.69 102 ARG A O 1
ATOM 797 N N . VAL A 1 103 ? -36.570 -16.230 2.075 1.00 41.03 103 VAL A N 1
ATOM 798 C CA . VAL A 1 103 ? -36.783 -17.426 2.892 1.00 41.03 103 VAL A CA 1
ATOM 799 C C . VAL A 1 103 ? -35.752 -17.377 4.011 1.00 41.03 103 VAL A C 1
ATOM 801 O O . VAL A 1 103 ? -34.571 -17.623 3.795 1.00 41.03 103 VAL A O 1
ATOM 804 N N . ALA A 1 104 ? -36.206 -16.998 5.203 1.00 41.00 104 ALA A N 1
ATOM 805 C CA . ALA A 1 104 ? -35.521 -17.381 6.425 1.00 41.00 104 ALA A CA 1
ATOM 806 C C . ALA A 1 104 ? -35.9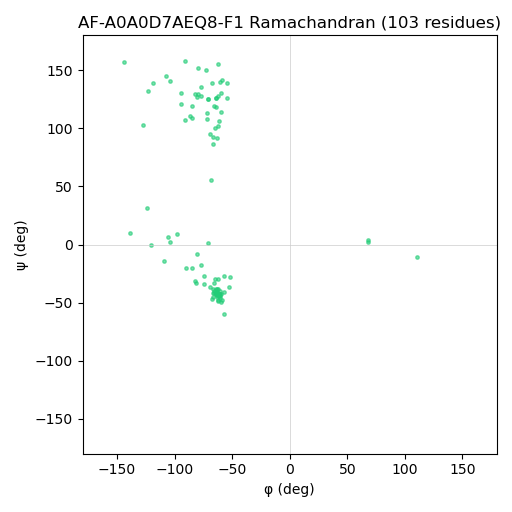78 -18.807 6.764 1.00 41.00 104 ALA A C 1
ATOM 808 O O . ALA A 1 104 ? -37.183 -19.074 6.777 1.00 41.00 104 ALA A O 1
ATOM 809 N N . LYS A 1 105 ? -35.022 -19.697 7.011 1.00 35.31 105 LYS A N 1
ATOM 810 C CA . LYS A 1 105 ? -35.202 -20.876 7.854 1.00 35.31 105 LYS A CA 1
ATOM 811 C C . LYS A 1 105 ? -34.278 -20.717 9.048 1.00 35.31 105 LYS A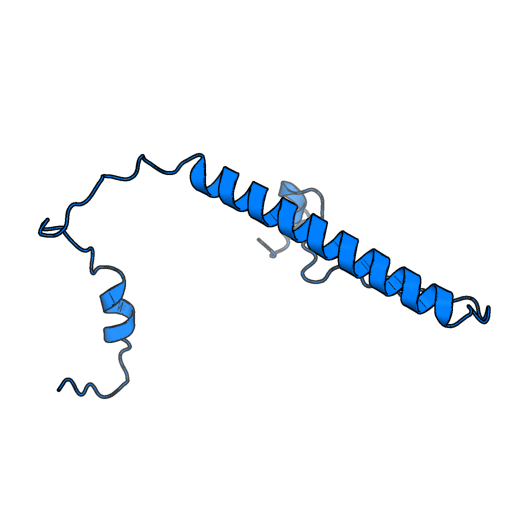 C 1
ATOM 813 O O . LYS A 1 105 ? -33.156 -20.209 8.826 1.00 35.31 105 LYS A O 1
#

Foldseek 3Di:
DQDADPVPRDDPCCVVPVDHDDPDDDPPPPPDDPDPDPVVVVVVVVVVVVVVVVVVVVVVVVVVVCVVCVPDDDDDDDDVPDDDDDDCPVVVVVVPPPDDDDDDD